Protein AF-A0A7W3TP11-F1 (afdb_monomer_lite)

Sequence (98 aa):
MLPDGFKWTKRSQYDEEGTAVVLGDVQVAMLLERVDGGWLARLNAHWGMDRPLVTRRCQSKATGTAGIEAWARRHEARLRAEAAAQARPVPRGRKLTP

Foldseek 3Di:
DADPQKDWAAPDPPGDTRAFIDRVPATAKGWDQDPVRWIKIWGRPNDDPVDDTDIDTGRHSVRSNVVVRVVCVVCVVVVVVVVVVVVPDDPPDDPPDD

Secondary structure (DSSP, 8-state):
-PPTTEEEE-SSTTSPTTSEEEETTEEEEEEEE-TTS-EEEEE-TT--TTS--EEEEESSHHHHHHHHHHHHHHTHHHHHHHHHHHHSPP--------

pLDDT: mean 89.45, std 13.74, range [43.81, 98.44]

Organism: NCBI:txid2025720

Radius of gyration: 15.34 Å; chains: 1; bounding box: 31×39×45 Å

Structure (mmCIF, N/CA/C/O backbone):
data_AF-A0A7W3TP11-F1
#
_entry.id   AF-A0A7W3TP11-F1
#
loop_
_atom_site.group_PDB
_atom_site.id
_atom_site.type_symbol
_atom_site.label_atom_id
_atom_site.label_alt_id
_atom_site.label_comp_id
_atom_site.label_asym_id
_atom_site.label_entity_id
_atom_site.label_seq_id
_atom_site.pdbx_PDB_ins_code
_atom_site.Cartn_x
_atom_site.Cartn_y
_atom_site.Cartn_z
_atom_site.occupancy
_atom_site.B_iso_or_equiv
_atom_site.auth_seq_id
_atom_site.auth_comp_id
_atom_site.auth_asym_id
_atom_site.auth_atom_id
_atom_site.pdbx_PDB_model_num
ATOM 1 N N . MET A 1 1 ? -4.945 10.724 -6.627 1.00 90.25 1 MET A N 1
ATOM 2 C CA . MET A 1 1 ? 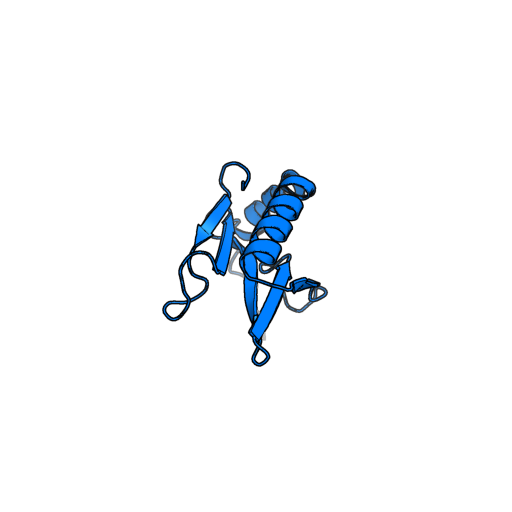-5.111 11.167 -5.236 1.00 90.25 1 MET A CA 1
ATOM 3 C C . MET A 1 1 ? -5.690 10.053 -4.391 1.00 90.25 1 MET A C 1
ATOM 5 O O . MET A 1 1 ? -6.604 9.360 -4.846 1.00 90.25 1 MET A O 1
ATOM 9 N N . LEU A 1 2 ? -5.140 9.898 -3.188 1.00 96.12 2 LEU A N 1
ATOM 10 C CA . LEU A 1 2 ? -5.640 8.999 -2.153 1.00 96.12 2 LEU A CA 1
ATOM 11 C C . LEU A 1 2 ? -6.924 9.546 -1.498 1.00 96.12 2 LEU A C 1
ATOM 13 O O . LEU A 1 2 ? -7.090 10.765 -1.459 1.00 96.12 2 LEU A O 1
ATOM 17 N N . PRO A 1 3 ? -7.816 8.675 -0.990 1.00 96.75 3 PRO A N 1
ATOM 18 C CA . PRO A 1 3 ? -8.934 9.102 -0.151 1.00 96.75 3 PRO A CA 1
ATOM 19 C C . PRO A 1 3 ? -8.480 9.634 1.213 1.00 96.75 3 PRO A C 1
ATOM 21 O O . PRO A 1 3 ? -7.378 9.327 1.675 1.00 96.75 3 PRO A O 1
ATOM 24 N N . ASP A 1 4 ? -9.373 10.336 1.906 1.00 96.88 4 ASP A N 1
ATOM 25 C CA . ASP A 1 4 ? -9.105 10.870 3.241 1.00 96.88 4 ASP A CA 1
ATOM 26 C C . ASP A 1 4 ? -8.692 9.779 4.241 1.00 96.88 4 ASP A C 1
ATOM 28 O O . ASP A 1 4 ? -9.269 8.682 4.302 1.00 96.88 4 ASP A O 1
ATOM 32 N N . GLY A 1 5 ? -7.674 10.100 5.043 1.00 95.75 5 GLY A N 1
ATOM 33 C CA . GLY A 1 5 ? -7.070 9.208 6.037 1.00 95.75 5 GLY A CA 1
ATOM 34 C C . GLY A 1 5 ? -6.006 8.255 5.482 1.00 95.75 5 GLY A C 1
ATOM 35 O O . GLY A 1 5 ? -5.242 7.685 6.264 1.00 95.75 5 GLY A O 1
ATOM 36 N N . PHE A 1 6 ? -5.905 8.103 4.159 1.00 97.88 6 PHE A N 1
ATOM 37 C CA . PHE A 1 6 ? -4.806 7.380 3.529 1.00 97.88 6 PHE A CA 1
ATOM 38 C C . PHE A 1 6 ? -3.631 8.328 3.299 1.00 97.88 6 PHE A C 1
ATOM 40 O O . PHE A 1 6 ? -3.809 9.458 2.846 1.00 97.88 6 PHE A O 1
ATOM 47 N N . LYS A 1 7 ? -2.410 7.857 3.556 1.00 96.94 7 LYS A N 1
ATOM 48 C CA . LYS A 1 7 ? -1.190 8.629 3.294 1.00 96.94 7 LYS A CA 1
ATOM 49 C C . LYS A 1 7 ? -0.126 7.773 2.631 1.00 96.94 7 LYS A C 1
ATOM 51 O O . LYS A 1 7 ? 0.049 6.600 2.968 1.00 96.94 7 LYS A O 1
ATOM 56 N N . TRP A 1 8 ? 0.598 8.391 1.705 1.00 96.62 8 TRP A N 1
ATOM 57 C CA . TRP A 1 8 ? 1.865 7.859 1.230 1.00 96.62 8 TRP A CA 1
ATOM 58 C C . TRP A 1 8 ? 2.936 8.061 2.302 1.00 96.62 8 TRP A C 1
ATOM 60 O O . TRP A 1 8 ? 2.964 9.078 2.990 1.00 96.62 8 TRP A O 1
ATOM 70 N N . THR A 1 9 ? 3.808 7.077 2.463 1.00 94.56 9 THR A N 1
ATOM 71 C CA . THR A 1 9 ? 4.937 7.122 3.391 1.00 94.56 9 THR A CA 1
ATOM 72 C C . THR A 1 9 ? 6.073 6.233 2.884 1.00 94.56 9 THR A C 1
ATOM 74 O O . THR A 1 9 ? 5.974 5.616 1.817 1.00 94.56 9 THR A O 1
ATOM 77 N N . LYS A 1 10 ? 7.175 6.184 3.629 1.00 92.62 10 LYS A N 1
ATOM 78 C CA . LYS A 1 10 ? 8.271 5.251 3.377 1.00 92.62 10 LYS A CA 1
ATOM 79 C C . LYS A 1 10 ? 7.876 3.867 3.875 1.00 92.62 10 LYS A C 1
ATOM 81 O O . LYS A 1 10 ? 7.380 3.726 4.989 1.00 92.62 10 LYS A O 1
ATOM 86 N N . ARG A 1 11 ? 8.125 2.834 3.074 1.00 86.56 11 ARG A N 1
ATOM 87 C CA . ARG A 1 11 ? 7.939 1.440 3.510 1.00 86.56 11 ARG A CA 1
ATOM 88 C C . ARG A 1 11 ? 9.004 1.013 4.525 1.00 86.56 11 ARG A C 1
ATOM 90 O O . ARG A 1 11 ? 8.724 0.199 5.397 1.00 86.56 11 ARG A O 1
ATOM 97 N N . SER A 1 12 ? 10.226 1.524 4.390 1.00 83.19 12 SER A N 1
ATOM 98 C CA . SER A 1 12 ? 11.351 1.238 5.280 1.00 83.19 12 SER A CA 1
ATOM 99 C C . SER A 1 12 ? 12.236 2.475 5.438 1.00 83.19 12 SER A C 1
ATOM 101 O O . SER A 1 12 ? 12.130 3.416 4.655 1.00 83.19 12 SER A O 1
ATOM 103 N N . GLN A 1 13 ? 13.143 2.470 6.417 1.00 84.38 13 GLN A N 1
ATOM 104 C CA . GLN A 1 13 ? 14.118 3.554 6.600 1.00 84.38 13 GLN A CA 1
ATOM 105 C C . GLN A 1 13 ? 15.069 3.744 5.404 1.00 84.38 13 GLN A C 1
ATOM 107 O O . GLN A 1 13 ? 15.647 4.816 5.257 1.00 84.38 13 GLN A O 1
ATOM 112 N N . TYR A 1 14 ? 15.207 2.720 4.557 1.00 84.88 14 TYR A N 1
ATOM 113 C CA . TYR A 1 14 ? 16.062 2.725 3.369 1.00 84.88 14 TYR A CA 1
ATOM 114 C C . TYR A 1 14 ? 15.304 3.043 2.079 1.00 84.88 14 TYR A C 1
ATOM 116 O O . TYR A 1 14 ? 15.926 3.205 1.035 1.00 84.88 14 TYR A O 1
ATOM 124 N N . ASP A 1 15 ? 13.974 3.115 2.133 1.00 82.06 15 ASP A N 1
ATOM 125 C CA . ASP A 1 15 ? 13.172 3.399 0.952 1.00 82.06 15 ASP A CA 1
ATOM 126 C C . ASP A 1 15 ? 13.066 4.910 0.722 1.00 82.06 15 ASP A C 1
ATOM 128 O O . ASP A 1 15 ? 13.025 5.726 1.654 1.00 82.06 15 ASP A O 1
ATOM 132 N N . GLU A 1 16 ? 12.930 5.278 -0.548 1.00 74.50 16 GLU A N 1
ATOM 133 C CA . GLU A 1 16 ? 12.473 6.607 -0.920 1.00 74.50 16 GLU A CA 1
ATOM 134 C C . GLU A 1 16 ? 11.066 6.886 -0.376 1.00 74.50 16 GLU A C 1
ATOM 136 O O . GLU A 1 16 ? 10.258 5.982 -0.117 1.00 74.50 16 GLU A O 1
ATOM 141 N N . GLU A 1 17 ? 10.744 8.171 -0.250 1.00 78.06 17 GLU A N 1
ATOM 142 C CA . GLU A 1 17 ? 9.392 8.600 0.075 1.00 78.06 17 GLU A CA 1
ATOM 143 C C . GLU A 1 17 ? 8.381 8.137 -0.993 1.00 78.06 17 GLU A C 1
ATOM 145 O O . GLU A 1 17 ? 8.674 8.071 -2.195 1.00 78.06 17 GLU A O 1
ATOM 150 N N . GLY A 1 18 ? 7.178 7.775 -0.533 1.00 86.62 18 GLY A N 1
ATOM 151 C CA . GLY A 1 18 ? 6.066 7.383 -1.400 1.00 86.62 18 GLY A CA 1
ATOM 152 C C . GLY A 1 18 ? 6.081 5.929 -1.878 1.00 86.62 18 GLY A C 1
ATOM 153 O O . GLY A 1 18 ? 5.591 5.638 -2.967 1.00 86.62 18 GLY A O 1
ATOM 154 N N . THR A 1 19 ? 6.628 5.006 -1.087 1.00 93.31 19 THR A N 1
ATOM 155 C CA . THR A 1 19 ? 6.687 3.564 -1.404 1.00 93.31 19 THR A CA 1
ATOM 156 C C . THR A 1 19 ? 5.656 2.726 -0.648 1.00 93.31 19 THR A C 1
ATOM 158 O O . THR A 1 19 ? 5.391 1.590 -1.031 1.00 93.31 19 THR A O 1
ATOM 161 N N . ALA A 1 20 ? 5.007 3.265 0.384 1.00 96.00 20 ALA A N 1
ATOM 162 C CA . ALA A 1 20 ? 3.930 2.601 1.115 1.00 96.00 20 ALA A CA 1
ATOM 163 C C . ALA A 1 20 ? 2.686 3.483 1.208 1.00 96.00 20 ALA A C 1
ATOM 165 O O . ALA A 1 20 ? 2.799 4.695 1.363 1.00 96.00 20 ALA A O 1
ATOM 166 N N . VAL A 1 21 ? 1.506 2.861 1.177 1.00 97.69 21 VAL A N 1
ATOM 167 C CA . VAL A 1 21 ? 0.244 3.508 1.551 1.00 97.69 21 VAL A CA 1
ATOM 168 C C . VAL A 1 21 ? -0.225 2.928 2.868 1.00 97.69 21 VAL A C 1
ATOM 170 O O . VAL A 1 21 ? -0.382 1.709 2.997 1.00 97.69 21 VAL A O 1
ATOM 173 N N . VAL A 1 22 ? -0.485 3.812 3.822 1.00 97.00 22 VAL A N 1
ATOM 174 C CA . VAL A 1 22 ? -1.036 3.454 5.127 1.00 97.00 22 VAL A CA 1
ATOM 175 C C . VAL A 1 22 ? -2.386 4.128 5.342 1.00 97.00 22 VAL A C 1
ATOM 177 O O . VAL A 1 22 ? -2.646 5.206 4.804 1.00 97.00 22 VAL A O 1
ATOM 180 N N . LEU A 1 23 ? -3.229 3.483 6.139 1.00 97.31 23 LEU A N 1
ATOM 181 C CA . LEU A 1 23 ? -4.475 4.011 6.678 1.00 97.31 23 LEU A CA 1
ATOM 182 C C . LEU A 1 23 ? -4.365 3.948 8.207 1.00 97.31 23 LEU A C 1
ATOM 184 O O . LEU A 1 23 ? -4.380 2.861 8.786 1.00 97.31 23 LEU A O 1
ATOM 188 N N . GLY A 1 24 ? -4.180 5.104 8.849 1.00 92.69 24 GLY A N 1
ATOM 189 C CA . GLY A 1 24 ? -3.703 5.149 10.236 1.00 92.69 24 GLY A CA 1
ATOM 190 C C . GLY A 1 24 ? -2.310 4.515 10.350 1.00 92.69 24 GLY A C 1
ATOM 191 O O . GLY A 1 24 ? -1.393 4.929 9.636 1.00 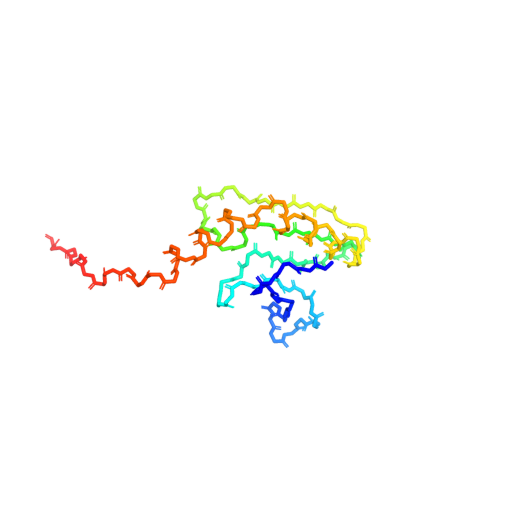92.69 24 GLY A O 1
ATOM 192 N N . ASP A 1 25 ? -2.189 3.488 11.193 1.00 90.88 25 ASP A N 1
ATOM 193 C CA . ASP A 1 25 ? -0.957 2.706 11.392 1.00 90.88 25 ASP A CA 1
ATOM 194 C C . ASP A 1 25 ? -0.922 1.406 10.567 1.00 90.88 25 ASP A C 1
ATOM 196 O O . ASP A 1 25 ? 0.034 0.635 10.636 1.00 90.88 25 ASP A O 1
ATOM 200 N N . VAL A 1 26 ? -1.960 1.143 9.764 1.00 95.06 26 VAL A N 1
ATOM 201 C CA . VAL A 1 26 ? -2.072 -0.087 8.974 1.00 95.06 26 VAL A CA 1
ATOM 202 C C . VAL A 1 26 ? -1.555 0.149 7.562 1.00 95.06 26 VAL A C 1
ATOM 204 O O . VAL A 1 26 ? -2.122 0.927 6.794 1.00 95.06 26 VAL A O 1
ATOM 207 N N . GLN A 1 27 ? -0.500 -0.567 7.183 1.00 96.00 27 GLN A N 1
ATOM 208 C CA . GLN A 1 27 ? 0.011 -0.554 5.817 1.00 96.00 27 GLN A CA 1
ATOM 209 C C . GLN A 1 27 ? -0.858 -1.406 4.890 1.00 96.00 27 GLN A C 1
ATOM 211 O O . GLN A 1 27 ? -0.831 -2.630 4.947 1.00 96.00 27 GLN A O 1
ATOM 216 N N . VAL A 1 28 ? -1.590 -0.760 3.982 1.00 97.69 28 VAL A N 1
ATOM 217 C CA . VAL A 1 28 ? -2.579 -1.419 3.111 1.00 97.69 28 VAL A CA 1
ATOM 218 C C . VAL A 1 28 ? -2.054 -1.726 1.708 1.00 97.69 28 VAL A C 1
ATOM 220 O O . VAL A 1 28 ? -2.559 -2.635 1.046 1.00 97.69 28 VAL A O 1
ATOM 223 N N . ALA A 1 29 ? -1.028 -1.012 1.244 1.00 98.12 29 ALA A N 1
ATOM 224 C CA . ALA A 1 29 ? -0.366 -1.278 -0.032 1.00 98.12 29 ALA A CA 1
ATOM 225 C C . ALA A 1 29 ? 1.095 -0.809 -0.024 1.00 98.12 29 ALA A C 1
ATOM 227 O O . ALA A 1 29 ? 1.518 -0.031 0.833 1.00 98.12 29 ALA A O 1
ATOM 228 N N . MET A 1 30 ? 1.871 -1.284 -0.995 1.00 96.94 30 MET A N 1
ATOM 229 C CA . MET A 1 30 ? 3.239 -0.822 -1.228 1.00 96.94 30 MET A CA 1
ATOM 230 C C . MET A 1 30 ? 3.653 -0.948 -2.689 1.00 96.94 30 MET A C 1
ATOM 232 O O . MET A 1 30 ? 3.138 -1.790 -3.426 1.00 96.94 30 MET A O 1
ATOM 236 N N . LEU A 1 31 ? 4.618 -0.122 -3.069 1.00 96.62 31 LEU A N 1
ATOM 237 C CA . LEU A 1 31 ? 5.393 -0.229 -4.288 1.00 96.62 31 LEU A CA 1
ATOM 238 C C . LEU A 1 31 ? 6.752 -0.837 -3.971 1.00 96.62 31 LEU A C 1
ATOM 240 O O . LEU A 1 31 ? 7.393 -0.485 -2.984 1.00 96.62 31 LEU A O 1
ATOM 244 N N . LEU A 1 32 ? 7.168 -1.755 -4.829 1.00 93.81 32 LEU A N 1
ATOM 245 C CA . LEU A 1 32 ? 8.452 -2.427 -4.763 1.00 93.81 32 LEU A CA 1
ATOM 246 C C . LEU A 1 32 ? 9.136 -2.237 -6.109 1.00 93.81 32 LEU A C 1
ATOM 248 O O . LEU A 1 32 ? 8.560 -2.567 -7.151 1.00 93.81 32 LEU A O 1
ATOM 252 N N . GLU A 1 33 ? 10.347 -1.706 -6.080 1.00 92.69 33 GLU A N 1
ATOM 253 C CA . GLU A 1 33 ? 11.215 -1.707 -7.246 1.00 92.69 33 GLU A CA 1
ATOM 254 C C . GLU A 1 33 ? 11.745 -3.125 -7.476 1.00 92.69 33 GLU A C 1
ATOM 256 O O . GLU A 1 33 ? 12.058 -3.867 -6.540 1.00 92.69 33 GLU A O 1
ATOM 261 N N . ARG A 1 34 ? 11.776 -3.535 -8.737 1.00 92.12 34 ARG A N 1
ATOM 262 C CA . ARG A 1 34 ? 12.307 -4.822 -9.169 1.00 92.12 34 ARG A CA 1
ATOM 263 C C . ARG A 1 34 ? 13.735 -4.633 -9.660 1.00 92.12 34 ARG A C 1
ATOM 265 O O . ARG A 1 34 ? 14.091 -3.581 -10.173 1.00 92.12 34 ARG A O 1
ATOM 272 N N . VAL A 1 35 ? 14.518 -5.706 -9.601 1.00 91.12 35 VAL A N 1
ATOM 273 C CA . VAL A 1 35 ? 15.920 -5.719 -10.057 1.00 91.12 35 VAL A CA 1
ATOM 274 C C . VAL A 1 35 ? 16.063 -5.346 -11.540 1.00 91.12 35 VAL A C 1
ATOM 276 O O . VAL A 1 35 ? 17.082 -4.799 -11.939 1.00 91.12 35 VAL A O 1
ATOM 279 N N . ASP A 1 36 ? 15.038 -5.597 -12.355 1.00 91.69 36 ASP A N 1
ATOM 280 C CA . ASP A 1 36 ? 15.012 -5.247 -13.779 1.00 91.69 36 ASP A CA 1
ATOM 281 C C . ASP A 1 36 ? 14.545 -3.806 -14.065 1.00 91.69 36 ASP A C 1
ATOM 283 O O . ASP A 1 36 ? 14.152 -3.502 -15.189 1.00 91.69 36 ASP A O 1
ATOM 287 N N . GLY A 1 37 ? 14.532 -2.927 -13.057 1.00 88.44 37 GLY A N 1
ATOM 288 C CA . GLY A 1 37 ? 14.083 -1.532 -13.174 1.00 88.44 37 GLY A CA 1
ATOM 289 C C . GLY A 1 37 ? 12.562 -1.368 -13.299 1.00 88.44 37 GLY A C 1
ATOM 290 O O . GLY A 1 37 ? 12.051 -0.254 -13.419 1.00 88.44 37 GLY A O 1
ATOM 291 N N . GLY A 1 38 ? 11.812 -2.474 -13.273 1.00 93.31 38 GLY A N 1
ATOM 292 C CA . GLY A 1 38 ? 10.355 -2.461 -13.236 1.00 93.31 38 GLY A CA 1
ATOM 293 C C . GLY A 1 38 ? 9.807 -2.190 -11.836 1.00 93.31 38 GLY A C 1
ATOM 294 O O . GLY A 1 38 ? 10.524 -2.205 -10.841 1.00 93.31 38 GLY A O 1
ATOM 295 N N . TRP A 1 39 ? 8.491 -2.020 -11.736 1.00 95.62 39 TRP A N 1
ATOM 296 C CA . TRP A 1 39 ? 7.817 -1.808 -10.455 1.00 95.62 39 TRP A CA 1
ATOM 297 C C . TRP A 1 39 ? 6.762 -2.886 -10.198 1.00 95.62 39 TRP A C 1
ATOM 299 O O . TRP A 1 39 ? 6.223 -3.514 -11.116 1.00 95.62 39 TRP A O 1
ATOM 309 N N . LEU A 1 40 ? 6.469 -3.127 -8.926 1.00 96.56 40 LEU A N 1
ATOM 310 C CA . LEU A 1 40 ? 5.436 -4.046 -8.476 1.00 96.56 40 LEU A CA 1
ATOM 311 C C . LEU A 1 40 ? 4.584 -3.358 -7.411 1.00 96.56 40 LEU A C 1
ATOM 313 O O . LEU A 1 40 ? 5.092 -2.938 -6.376 1.00 96.56 40 LEU A O 1
ATOM 317 N N . ALA A 1 41 ? 3.279 -3.278 -7.639 1.00 97.62 41 ALA A N 1
ATOM 318 C CA . ALA A 1 41 ? 2.323 -2.904 -6.611 1.00 97.62 41 ALA A CA 1
ATOM 319 C C . ALA A 1 41 ? 1.888 -4.161 -5.854 1.00 97.62 41 ALA A C 1
ATOM 321 O O . ALA A 1 41 ? 1.333 -5.088 -6.450 1.00 97.62 41 ALA A O 1
ATOM 322 N N . ARG A 1 42 ? 2.111 -4.188 -4.540 1.00 97.19 42 ARG A N 1
ATOM 323 C CA . ARG A 1 42 ? 1.518 -5.172 -3.630 1.00 97.19 42 ARG A CA 1
ATOM 324 C C . ARG A 1 42 ? 0.306 -4.543 -2.953 1.00 97.19 42 ARG A C 1
ATOM 326 O O . ARG A 1 42 ? 0.415 -3.493 -2.322 1.00 97.19 42 ARG A O 1
ATOM 333 N N . LEU A 1 43 ? -0.836 -5.207 -3.081 1.00 98.19 43 LEU A N 1
ATOM 334 C CA . LEU A 1 43 ? -2.122 -4.784 -2.535 1.00 98.19 43 LEU A CA 1
ATOM 335 C C . LEU A 1 43 ? -2.488 -5.647 -1.326 1.00 98.19 43 LEU A C 1
ATOM 337 O O . LEU A 1 43 ? -2.050 -6.793 -1.227 1.00 98.19 43 LEU A O 1
ATOM 341 N N . ASN A 1 44 ? -3.318 -5.102 -0.437 1.00 97.50 44 ASN A N 1
ATOM 342 C CA . ASN A 1 44 ? -3.683 -5.728 0.837 1.00 97.50 44 ASN A CA 1
ATOM 343 C C . ASN A 1 44 ? -2.446 -6.144 1.657 1.00 97.50 44 ASN A C 1
ATOM 345 O O . ASN A 1 44 ? -2.321 -7.279 2.112 1.00 97.50 44 ASN A O 1
ATOM 349 N N . ALA A 1 45 ? -1.485 -5.229 1.790 1.00 95.88 45 ALA A N 1
ATOM 350 C CA . ALA A 1 45 ? -0.218 -5.486 2.472 1.00 95.88 45 ALA A CA 1
ATOM 351 C C . ALA A 1 45 ? -0.382 -5.873 3.955 1.00 95.88 45 ALA A C 1
ATOM 353 O O . ALA A 1 45 ? 0.496 -6.536 4.500 1.00 95.88 45 ALA A O 1
ATOM 354 N N . HIS A 1 46 ? -1.512 -5.510 4.562 1.00 95.19 46 HIS A N 1
ATOM 355 C CA . HIS A 1 46 ? -1.897 -5.820 5.936 1.00 95.19 46 HIS A CA 1
ATOM 356 C C . HIS A 1 46 ? -2.413 -7.248 6.126 1.00 95.19 46 HIS A C 1
ATOM 358 O O . HIS A 1 46 ? -2.617 -7.675 7.260 1.00 95.19 46 HIS A O 1
ATOM 364 N N . TRP A 1 47 ? -2.675 -7.994 5.054 1.00 95.25 47 TRP A N 1
ATOM 365 C CA . TRP A 1 47 ? -3.133 -9.374 5.181 1.00 95.25 47 TRP A CA 1
ATOM 366 C C . TRP A 1 47 ? -2.026 -10.307 5.682 1.00 95.25 47 TRP A C 1
ATOM 368 O O . TRP A 1 47 ? -0.856 -10.169 5.319 1.00 95.25 47 TRP A O 1
ATOM 378 N N . GLY A 1 48 ? -2.435 -11.281 6.500 1.00 90.62 48 GLY A N 1
ATOM 379 C CA . GLY A 1 48 ? -1.588 -12.379 6.952 1.00 90.62 48 GLY A CA 1
ATOM 380 C C . GLY A 1 48 ? -1.230 -13.355 5.829 1.00 90.62 48 GLY A C 1
ATOM 381 O O . GLY A 1 48 ? -1.754 -13.290 4.716 1.00 90.62 48 GLY A O 1
ATOM 382 N N . MET A 1 49 ? -0.322 -14.282 6.139 1.00 89.31 49 MET A N 1
ATOM 383 C CA . MET A 1 49 ? 0.201 -15.276 5.189 1.00 89.31 49 MET A CA 1
ATOM 384 C C . MET A 1 49 ? -0.840 -16.320 4.752 1.00 89.31 49 MET A C 1
ATOM 386 O O . MET A 1 49 ? -0.622 -17.029 3.776 1.00 89.31 49 MET A O 1
ATOM 390 N N . ASP A 1 50 ? -1.967 -16.413 5.460 1.00 93.38 50 ASP A N 1
ATOM 391 C CA . ASP A 1 50 ? -3.115 -17.264 5.135 1.00 93.38 50 ASP A CA 1
ATOM 392 C C . ASP A 1 50 ? -3.923 -16.749 3.931 1.00 93.38 50 ASP A C 1
ATOM 394 O O . ASP A 1 50 ? -4.781 -17.458 3.400 1.00 93.38 50 ASP A O 1
ATOM 398 N N . ARG A 1 51 ? -3.667 -15.512 3.488 1.00 93.62 51 ARG A N 1
ATOM 399 C CA . ARG A 1 51 ? -4.374 -14.871 2.378 1.00 93.62 51 ARG A CA 1
ATOM 400 C C . ARG A 1 51 ? -3.512 -14.800 1.116 1.00 93.62 51 ARG A C 1
ATOM 402 O O . ARG A 1 51 ? -2.288 -14.709 1.199 1.00 93.62 51 ARG A O 1
ATOM 409 N N . PRO A 1 52 ? -4.138 -14.771 -0.077 1.00 95.31 52 PRO A N 1
ATOM 410 C CA . PRO A 1 52 ? -3.402 -14.659 -1.327 1.00 95.31 52 PRO A CA 1
ATOM 411 C C . PRO A 1 52 ? -2.539 -13.399 -1.393 1.00 95.31 52 PRO A C 1
ATOM 413 O O . PRO A 1 52 ? -2.999 -12.288 -1.114 1.00 95.31 52 PRO A O 1
ATOM 416 N N . LEU A 1 53 ? -1.306 -13.568 -1.866 1.00 95.06 53 LEU A N 1
ATOM 417 C CA . LEU A 1 53 ? -0.429 -12.458 -2.203 1.00 95.06 53 LEU A CA 1
ATOM 418 C C . LEU A 1 53 ? -0.933 -11.773 -3.482 1.00 95.06 53 LEU A C 1
ATOM 420 O O . LEU A 1 53 ? -0.795 -12.303 -4.584 1.00 95.06 53 LEU A O 1
ATOM 424 N N . VAL A 1 54 ? -1.505 -10.574 -3.347 1.00 97.12 54 VAL A N 1
ATOM 425 C CA . VAL A 1 54 ? -2.020 -9.808 -4.490 1.00 97.12 54 VAL A CA 1
ATOM 426 C C . VAL A 1 54 ? -0.963 -8.828 -4.983 1.00 97.12 54 VAL A C 1
ATOM 428 O O . VAL A 1 54 ? -0.705 -7.802 -4.352 1.00 97.12 54 VAL A O 1
ATOM 431 N N . THR A 1 55 ? -0.377 -9.123 -6.143 1.00 97.06 55 THR A N 1
ATOM 432 C CA . THR A 1 55 ? 0.602 -8.249 -6.799 1.00 97.06 55 THR A CA 1
ATOM 433 C C 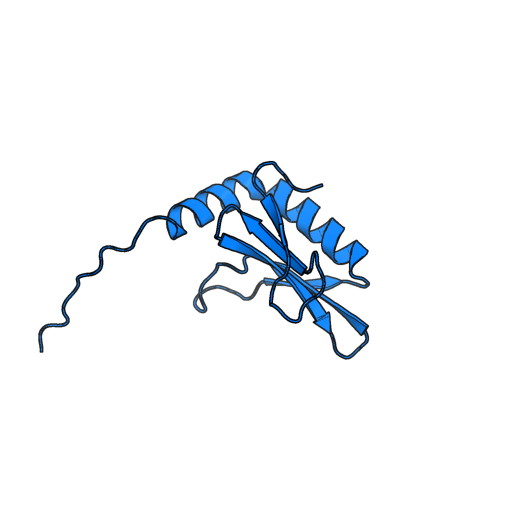. THR A 1 55 ? 0.191 -7.889 -8.224 1.00 97.06 55 THR A C 1
ATOM 435 O O . THR A 1 55 ? -0.565 -8.602 -8.899 1.00 97.06 55 THR A O 1
ATOM 438 N N . ARG A 1 56 ? 0.659 -6.726 -8.681 1.00 96.38 56 ARG A N 1
ATOM 439 C CA . ARG A 1 56 ? 0.455 -6.200 -10.034 1.00 96.38 56 ARG A CA 1
ATOM 440 C C . ARG A 1 56 ? 1.763 -5.609 -10.537 1.00 96.38 56 ARG A C 1
ATOM 442 O O . ARG A 1 56 ? 2.393 -4.828 -9.832 1.00 96.38 56 ARG A O 1
ATOM 449 N N . ARG A 1 57 ? 2.180 -5.997 -11.744 1.00 96.06 57 ARG A N 1
ATOM 450 C CA . ARG A 1 57 ? 3.357 -5.413 -12.401 1.00 96.06 57 ARG A CA 1
ATOM 451 C C . ARG A 1 57 ? 3.013 -4.015 -12.907 1.00 96.06 57 ARG A C 1
ATOM 453 O O . ARG A 1 57 ? 1.951 -3.818 -13.491 1.00 96.06 57 ARG A O 1
ATOM 460 N N . CYS A 1 58 ? 3.934 -3.086 -12.706 1.00 95.25 58 CYS A N 1
ATOM 461 C CA . CYS A 1 58 ? 3.850 -1.703 -13.148 1.00 95.25 58 CYS A CA 1
ATOM 462 C C . CYS A 1 58 ? 5.092 -1.392 -13.987 1.00 95.25 58 CYS A C 1
ATOM 464 O O . CYS A 1 58 ? 6.169 -1.940 -13.747 1.00 95.25 58 CYS A O 1
ATOM 466 N N . GLN A 1 59 ? 4.946 -0.499 -14.960 1.00 90.56 59 GLN A N 1
ATOM 467 C CA . GLN A 1 59 ? 6.062 -0.097 -15.821 1.00 90.56 59 GLN A CA 1
ATOM 468 C C . GLN A 1 59 ? 6.933 0.979 -15.158 1.00 90.56 59 GLN A C 1
ATOM 470 O O . GLN A 1 59 ? 8.085 1.149 -15.524 1.00 90.56 59 GLN A O 1
ATOM 475 N N . SER A 1 60 ? 6.391 1.702 -14.174 1.00 94.12 60 SER A N 1
ATOM 476 C CA . SER A 1 60 ? 7.083 2.789 -13.479 1.00 94.12 60 SER A CA 1
ATOM 477 C C . SER A 1 60 ? 6.497 3.037 -12.088 1.00 94.12 60 SER A C 1
ATOM 479 O O . SER A 1 60 ? 5.360 2.639 -11.808 1.00 94.12 60 SER A O 1
ATOM 481 N N . LYS A 1 61 ? 7.234 3.771 -11.241 1.00 93.75 61 LYS A N 1
ATOM 482 C CA . LYS A 1 61 ? 6.742 4.269 -9.944 1.00 93.75 61 LYS A CA 1
ATOM 483 C C . LYS A 1 61 ? 5.428 5.032 -10.117 1.00 93.75 61 LYS A C 1
ATOM 485 O O . LYS A 1 61 ? 4.444 4.702 -9.470 1.00 93.75 61 LYS A O 1
ATOM 490 N N . ALA A 1 62 ? 5.377 5.962 -11.075 1.00 95.25 62 ALA A N 1
ATOM 491 C CA . ALA A 1 62 ? 4.205 6.798 -11.342 1.00 95.25 62 ALA A CA 1
ATOM 492 C C . ALA A 1 62 ? 2.954 5.989 -11.729 1.00 95.25 62 ALA A C 1
ATOM 494 O O . ALA A 1 62 ? 1.870 6.225 -11.192 1.00 95.25 62 ALA A O 1
ATOM 495 N N . THR A 1 63 ? 3.093 4.998 -12.620 1.00 96.38 63 THR A N 1
ATOM 496 C CA . THR A 1 63 ? 1.966 4.122 -12.994 1.00 96.38 63 THR A CA 1
ATOM 497 C C . THR A 1 63 ? 1.519 3.247 -11.824 1.00 96.38 63 THR A C 1
ATOM 499 O O . THR A 1 63 ? 0.319 3.053 -11.621 1.00 96.38 63 THR A O 1
ATOM 502 N N . GLY A 1 64 ? 2.465 2.777 -11.006 1.00 96.50 64 GLY A N 1
ATOM 503 C CA . GLY A 1 64 ? 2.176 2.062 -9.767 1.00 96.50 64 GLY A CA 1
ATOM 504 C C . GLY A 1 64 ? 1.415 2.915 -8.748 1.00 96.50 64 GLY A C 1
ATOM 505 O O . GLY A 1 64 ? 0.407 2.461 -8.208 1.00 96.50 64 GLY A O 1
ATOM 506 N N . THR A 1 65 ? 1.848 4.158 -8.530 1.00 96.94 65 THR A N 1
ATOM 507 C CA . THR A 1 65 ? 1.187 5.132 -7.651 1.00 96.94 65 THR A CA 1
ATOM 508 C C . THR A 1 65 ? -0.248 5.370 -8.104 1.00 96.94 65 THR A C 1
ATOM 510 O O . THR A 1 65 ? -1.173 5.146 -7.326 1.00 96.94 65 THR A O 1
ATOM 513 N N . ALA A 1 66 ? -0.458 5.724 -9.375 1.00 97.31 66 ALA A N 1
ATOM 514 C CA . ALA A 1 66 ? -1.794 5.966 -9.917 1.00 97.31 66 ALA A CA 1
ATOM 515 C C . ALA A 1 66 ? -2.708 4.732 -9.794 1.00 97.31 66 ALA A C 1
ATOM 517 O O . ALA A 1 66 ? -3.887 4.852 -9.446 1.00 97.31 66 ALA A O 1
ATOM 518 N N . GLY A 1 67 ? -2.159 3.535 -10.028 1.00 97.81 67 GLY A N 1
ATOM 519 C CA . GLY A 1 67 ? -2.874 2.271 -9.867 1.00 97.81 67 GLY A CA 1
ATOM 520 C C . GLY A 1 67 ? -3.300 2.004 -8.422 1.00 97.81 67 GLY A C 1
ATOM 521 O O . GLY A 1 67 ? -4.457 1.653 -8.181 1.00 97.81 67 GLY A O 1
ATOM 522 N N . ILE A 1 68 ? -2.402 2.214 -7.454 1.00 98.38 68 ILE A N 1
ATOM 523 C CA . ILE A 1 68 ? -2.708 2.058 -6.025 1.00 98.38 68 ILE A CA 1
ATOM 524 C C . ILE A 1 68 ? -3.755 3.077 -5.579 1.00 98.38 68 ILE A C 1
ATOM 526 O O . ILE A 1 68 ? -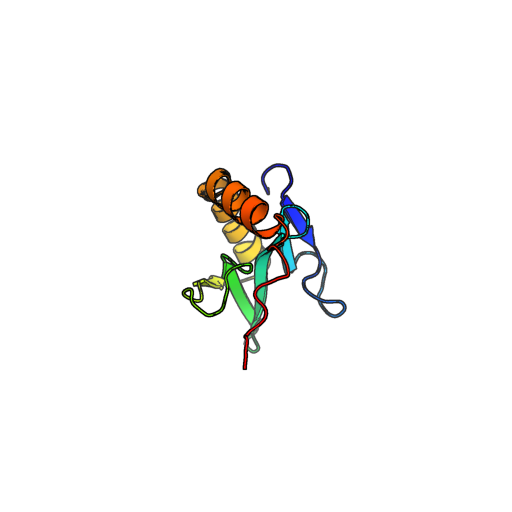4.686 2.707 -4.874 1.00 98.38 68 ILE A O 1
ATOM 530 N N . GLU A 1 69 ? -3.668 4.330 -6.016 1.00 98.31 69 GLU A N 1
ATOM 531 C CA . GLU A 1 69 ? -4.669 5.346 -5.678 1.00 98.31 69 GLU A CA 1
ATOM 532 C C . GLU A 1 69 ? -6.054 5.016 -6.251 1.00 98.31 69 GLU A C 1
ATOM 534 O O . GLU A 1 69 ? -7.074 5.154 -5.572 1.00 98.31 69 GLU A O 1
ATOM 539 N N . ALA A 1 70 ? -6.118 4.552 -7.502 1.00 98.44 70 ALA A N 1
ATOM 540 C CA . ALA A 1 70 ? -7.364 4.093 -8.109 1.00 98.44 70 ALA A CA 1
ATOM 541 C C . ALA A 1 70 ? -7.950 2.880 -7.371 1.00 98.44 70 ALA A C 1
ATOM 543 O O . ALA A 1 70 ? -9.157 2.829 -7.128 1.00 98.44 70 ALA A O 1
ATOM 544 N N . TRP A 1 71 ? -7.101 1.933 -6.975 1.00 98.38 71 TRP A N 1
ATOM 545 C CA . TRP A 1 71 ? -7.499 0.787 -6.166 1.00 98.38 71 TRP A CA 1
ATOM 546 C C . TRP A 1 71 ? -7.987 1.204 -4.770 1.00 98.38 71 TRP A C 1
ATOM 548 O O . TRP A 1 71 ? -9.048 0.750 -4.347 1.00 98.38 71 TRP A O 1
ATOM 558 N N . ALA A 1 72 ? -7.278 2.103 -4.085 1.00 98.38 72 ALA A N 1
ATOM 559 C CA . ALA A 1 72 ? -7.644 2.577 -2.753 1.00 98.38 72 ALA A CA 1
ATOM 560 C C . ALA A 1 72 ? -9.027 3.237 -2.762 1.00 98.38 72 ALA A C 1
ATOM 562 O O . ALA A 1 72 ? -9.866 2.879 -1.944 1.00 98.38 72 ALA A O 1
ATOM 563 N N . ARG A 1 73 ? -9.306 4.101 -3.749 1.00 98.44 73 ARG A N 1
ATOM 564 C CA . ARG A 1 73 ? -10.640 4.700 -3.950 1.00 98.44 73 ARG A CA 1
ATOM 565 C C . ARG A 1 73 ? -11.716 3.648 -4.209 1.00 98.44 73 ARG A C 1
ATOM 567 O O . ARG A 1 73 ? -12.779 3.681 -3.605 1.00 98.44 73 ARG A O 1
ATOM 574 N N . ARG A 1 74 ? -11.438 2.672 -5.080 1.00 98.31 74 ARG A N 1
ATOM 575 C CA . ARG A 1 74 ? -12.403 1.609 -5.416 1.00 98.31 74 ARG A CA 1
ATOM 576 C C . ARG A 1 74 ? -12.750 0.722 -4.218 1.00 98.31 74 ARG A C 1
ATOM 578 O O . ARG A 1 74 ? -13.857 0.200 -4.148 1.00 98.31 74 ARG A O 1
ATOM 585 N N . HIS A 1 75 ? -11.806 0.519 -3.304 1.00 98.12 75 HIS A N 1
ATOM 586 C CA . HIS A 1 75 ? -11.937 -0.418 -2.189 1.00 98.12 75 HIS A CA 1
ATOM 587 C C . HIS A 1 75 ? -11.954 0.264 -0.815 1.00 98.12 75 HIS A C 1
ATOM 589 O O . HIS A 1 75 ? -11.768 -0.413 0.195 1.00 98.12 75 HIS A O 1
ATOM 595 N N . GLU A 1 76 ? -12.198 1.573 -0.767 1.00 98.25 76 GLU A N 1
ATOM 596 C CA . GLU A 1 76 ? -12.055 2.412 0.426 1.00 98.25 76 GLU A CA 1
ATOM 597 C C . GLU A 1 76 ? -12.832 1.870 1.630 1.00 98.25 76 GLU A C 1
ATOM 599 O O . GLU A 1 76 ? -12.248 1.632 2.687 1.00 98.25 76 GLU A O 1
ATOM 604 N N . ALA A 1 77 ? -14.128 1.593 1.455 1.00 98.12 77 ALA A N 1
ATOM 605 C CA . ALA A 1 77 ? -14.993 1.092 2.524 1.00 98.12 77 ALA A CA 1
ATOM 606 C C . ALA A 1 77 ? -14.478 -0.228 3.125 1.00 98.12 77 ALA A C 1
ATOM 608 O O . ALA A 1 77 ? -14.417 -0.386 4.344 1.00 98.12 77 ALA A O 1
ATOM 609 N N . ARG A 1 78 ? -14.039 -1.156 2.266 1.00 97.94 78 ARG A N 1
ATOM 610 C CA . ARG A 1 78 ? -13.465 -2.439 2.685 1.00 97.94 78 ARG A CA 1
ATOM 611 C C . ARG A 1 78 ? -12.152 -2.238 3.442 1.00 97.94 78 ARG A C 1
ATOM 613 O O . ARG A 1 78 ? -11.971 -2.821 4.502 1.00 97.94 78 ARG A O 1
ATOM 620 N N . LEU A 1 79 ? -11.251 -1.407 2.916 1.00 98.00 79 LEU A N 1
ATOM 621 C CA . LEU A 1 79 ? -9.951 -1.146 3.539 1.00 98.00 79 LEU A CA 1
ATOM 622 C C . LEU A 1 79 ? -10.105 -0.496 4.916 1.00 98.00 79 LEU A C 1
ATOM 624 O O . LEU A 1 79 ? -9.396 -0.876 5.843 1.00 98.00 79 LEU A O 1
ATOM 628 N N . ARG A 1 80 ? -11.068 0.419 5.076 1.00 97.88 80 ARG A N 1
ATOM 629 C CA . ARG A 1 80 ? -11.403 1.004 6.381 1.00 97.88 80 ARG A CA 1
ATOM 630 C C . ARG A 1 80 ? -11.905 -0.039 7.374 1.00 97.88 80 ARG A C 1
ATOM 632 O O . ARG A 1 80 ? -11.416 -0.069 8.500 1.00 97.88 80 ARG A O 1
ATOM 639 N N . ALA A 1 81 ? -12.822 -0.912 6.960 1.00 96.69 81 ALA A N 1
ATOM 640 C CA . ALA A 1 81 ? -13.324 -1.981 7.822 1.00 96.69 81 ALA A CA 1
ATOM 641 C C . ALA A 1 81 ? -12.209 -2.955 8.247 1.00 96.69 81 ALA A C 1
ATOM 643 O O . ALA A 1 81 ? -12.094 -3.297 9.423 1.00 96.69 81 ALA A O 1
ATOM 644 N N . GLU A 1 82 ? -11.356 -3.365 7.305 1.00 96.19 82 GLU A N 1
ATOM 645 C CA . GLU A 1 82 ? -10.241 -4.277 7.572 1.00 96.19 82 GLU A CA 1
ATOM 646 C C . GLU A 1 82 ? -9.173 -3.641 8.483 1.00 96.19 82 GLU A C 1
ATOM 648 O O . GLU A 1 82 ? -8.721 -4.282 9.432 1.00 96.19 82 GLU A O 1
ATOM 653 N N . ALA A 1 83 ? -8.799 -2.378 8.251 1.00 94.31 83 ALA A N 1
ATOM 654 C CA . ALA A 1 83 ? -7.832 -1.668 9.090 1.00 94.31 83 ALA A CA 1
ATOM 655 C C . ALA A 1 83 ? -8.355 -1.457 10.521 1.00 94.31 83 ALA A C 1
ATOM 657 O O . ALA A 1 83 ? -7.629 -1.689 11.487 1.00 94.31 83 ALA A O 1
ATOM 658 N N . ALA A 1 84 ? -9.634 -1.097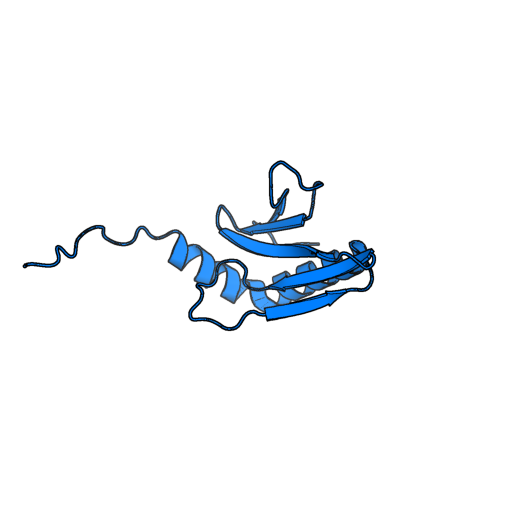 10.672 1.00 93.50 84 ALA A N 1
ATOM 659 C CA . ALA A 1 84 ? -10.268 -0.969 11.983 1.00 93.50 84 ALA A CA 1
ATOM 660 C C . ALA A 1 84 ? -10.300 -2.306 12.747 1.00 93.50 84 ALA A C 1
ATOM 662 O O . ALA A 1 84 ? -10.096 -2.331 13.961 1.00 93.50 84 ALA A O 1
ATOM 663 N N . ALA A 1 85 ? -10.506 -3.427 12.046 1.00 90.94 85 ALA A N 1
ATOM 664 C CA . ALA A 1 85 ? -10.471 -4.754 12.656 1.00 90.94 85 ALA A CA 1
ATOM 665 C C . ALA A 1 85 ? -9.073 -5.130 13.179 1.00 90.94 85 ALA A C 1
ATOM 667 O O . ALA A 1 85 ? -8.978 -5.783 14.215 1.00 90.94 85 ALA A O 1
ATOM 668 N N . GLN A 1 86 ? -8.002 -4.695 12.505 1.00 84.06 86 GLN A N 1
ATOM 669 C CA . GLN A 1 86 ? -6.621 -4.932 12.950 1.00 84.06 86 GLN A CA 1
ATOM 670 C C . GLN A 1 86 ? -6.173 -4.006 14.082 1.00 84.06 86 GLN A C 1
ATOM 672 O O . GLN A 1 86 ? -5.399 -4.424 14.938 1.00 84.06 86 GLN A O 1
ATOM 677 N N . ALA A 1 87 ? -6.675 -2.770 14.116 1.00 72.56 87 ALA A N 1
ATOM 678 C CA . ALA A 1 87 ? -6.401 -1.833 15.203 1.00 72.56 87 ALA A CA 1
ATOM 679 C C . ALA A 1 87 ? -7.030 -2.274 16.538 1.00 72.56 87 ALA A C 1
ATOM 681 O O . ALA A 1 87 ? -6.640 -1.788 17.601 1.00 72.56 87 ALA A O 1
ATOM 682 N N . ARG A 1 88 ? -8.004 -3.195 16.510 1.00 62.59 88 ARG A N 1
ATOM 683 C CA . ARG A 1 88 ? -8.625 -3.714 17.726 1.00 62.59 88 ARG A CA 1
ATOM 684 C C . ARG A 1 88 ? -7.641 -4.655 18.433 1.00 62.59 88 ARG A C 1
ATOM 686 O O . ARG A 1 88 ? -7.279 -5.681 17.857 1.00 62.59 88 ARG A O 1
ATOM 693 N N . PRO A 1 89 ? -7.216 -4.362 19.676 1.00 54.38 89 PRO A N 1
ATOM 694 C CA . PRO A 1 89 ? -6.298 -5.235 20.390 1.00 54.38 89 PRO A CA 1
ATOM 695 C C . PRO A 1 89 ? -6.915 -6.629 20.528 1.00 54.38 89 PRO A C 1
ATOM 697 O O . PRO A 1 89 ? -8.024 -6.794 21.043 1.00 54.38 89 PRO 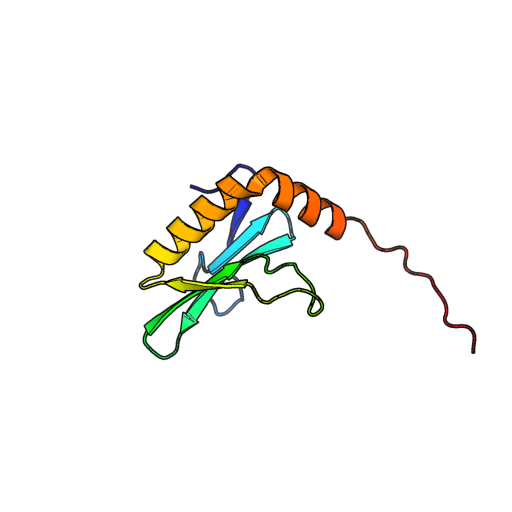A O 1
ATOM 700 N N . VAL A 1 90 ? -6.192 -7.644 20.054 1.00 56.56 90 VAL A N 1
ATOM 701 C CA . VAL A 1 90 ? -6.521 -9.045 20.325 1.00 56.56 90 VAL A CA 1
ATOM 702 C C . VAL A 1 90 ? -6.444 -9.237 21.846 1.00 56.56 90 VAL A C 1
ATOM 704 O O . VAL A 1 90 ? -5.421 -8.863 22.431 1.00 56.56 90 VAL A O 1
ATOM 707 N N . PRO A 1 91 ? -7.467 -9.804 22.517 1.00 51.91 91 PRO A N 1
ATOM 708 C CA . PRO A 1 91 ? -7.366 -10.136 23.932 1.00 51.91 91 PRO A CA 1
ATOM 709 C C . PRO A 1 91 ? -6.171 -11.070 24.137 1.00 51.91 91 PRO A C 1
ATOM 711 O O . PRO A 1 91 ? -6.178 -12.222 23.698 1.00 51.91 91 PRO A O 1
ATOM 714 N N . ARG A 1 92 ? -5.104 -10.570 24.766 1.00 52.38 92 ARG A N 1
ATOM 715 C CA . ARG A 1 92 ? -3.946 -11.388 25.131 1.00 52.38 92 ARG A CA 1
ATOM 716 C C . ARG A 1 92 ? -4.370 -12.317 26.262 1.00 52.38 92 ARG A C 1
ATOM 718 O O . ARG A 1 92 ? -4.369 -11.915 27.419 1.00 52.38 92 ARG A O 1
ATOM 725 N N . GLY A 1 93 ? -4.745 -13.550 25.936 1.00 57.12 93 GLY A N 1
ATOM 726 C CA . GLY A 1 93 ? -5.030 -14.541 26.968 1.00 57.12 93 GLY A CA 1
ATOM 727 C C . GLY A 1 93 ? -5.839 -15.741 26.509 1.00 57.12 93 GLY A C 1
ATOM 728 O O . GLY A 1 93 ? -6.971 -15.915 26.942 1.00 57.12 93 GLY A O 1
ATOM 729 N N . ARG A 1 94 ? -5.230 -16.643 25.737 1.00 51.66 94 ARG A N 1
ATOM 730 C CA . ARG A 1 94 ? -5.525 -18.069 25.910 1.00 51.66 94 ARG A CA 1
ATOM 731 C C . ARG A 1 94 ? -4.228 -18.734 26.341 1.00 51.66 94 ARG A C 1
ATOM 733 O O . ARG A 1 94 ? -3.351 -18.971 25.519 1.00 51.66 94 ARG A O 1
ATOM 740 N N . LYS A 1 95 ? -4.073 -18.937 27.653 1.00 43.81 95 LYS A N 1
ATOM 741 C CA . LYS A 1 95 ? -3.011 -19.796 28.181 1.00 43.81 95 LYS A CA 1
ATOM 742 C C . LYS A 1 95 ? -3.243 -21.182 27.579 1.00 43.81 95 LYS A C 1
ATOM 744 O O . LYS A 1 95 ? -4.325 -21.735 27.762 1.00 43.81 95 LYS A O 1
ATOM 749 N N . LEU A 1 96 ? -2.269 -21.703 26.838 1.00 50.78 96 LEU A N 1
ATOM 750 C CA . LEU A 1 96 ? -2.213 -23.130 26.546 1.00 50.78 96 LEU A CA 1
ATOM 751 C C . LEU A 1 96 ? -1.918 -23.804 27.886 1.00 50.78 96 LEU A C 1
ATOM 753 O O . LEU A 1 96 ? -0.855 -23.601 28.470 1.00 50.78 96 LEU A O 1
ATOM 757 N N . THR A 1 97 ? -2.932 -24.455 28.441 1.00 49.03 97 THR A N 1
ATOM 758 C CA . THR A 1 97 ? -2.785 -25.344 29.595 1.00 49.03 97 THR A CA 1
ATOM 759 C C . THR A 1 97 ? -1.976 -26.564 29.127 1.00 49.03 97 THR A C 1
ATOM 761 O O . THR A 1 97 ? -2.183 -26.961 27.978 1.00 49.03 97 THR A O 1
ATOM 764 N N . PRO A 1 98 ? -1.023 -27.068 29.937 1.00 61.09 98 PRO A N 1
ATOM 765 C CA . PRO A 1 98 ? -0.103 -28.140 29.545 1.00 61.09 98 PRO A CA 1
ATOM 766 C C . PRO A 1 98 ? -0.803 -29.418 29.082 1.00 61.09 98 PRO A C 1
ATOM 768 O O . PRO A 1 98 ? -1.923 -29.691 29.573 1.00 61.09 98 PRO A O 1
#